Protein AF-A0A8W7P1C0-F1 (afdb_monomer_lite)

Secondary structure (DSSP, 8-state):
--PPP--PPPPP-PPPPPPPPP----S----------HHHHTT-EEE-TTS-EEEEEEEEEE-SS-EEEEEES-SSSPP-TTT--EEEEE--TT-SHHHHHHHHHHHH---------

pLDDT: mean 77.3, std 20.46, range [40.03, 97.94]

Structure (mmCIF, N/CA/C/O backbone):
data_AF-A0A8W7P1C0-F1
#
_entry.id   AF-A0A8W7P1C0-F1
#
loop_
_atom_site.group_PDB
_atom_site.id
_atom_site.type_symbol
_atom_site.label_atom_id
_atom_site.label_alt_id
_atom_site.label_comp_id
_atom_site.label_asym_id
_atom_site.label_entity_id
_atom_site.label_seq_id
_atom_site.pdbx_PDB_ins_code
_atom_site.Cartn_x
_atom_site.Cartn_y
_atom_site.Cartn_z
_atom_site.occupancy
_atom_site.B_iso_or_equiv
_atom_site.auth_seq_id
_atom_site.auth_comp_id
_atom_site.auth_asym_id
_atom_site.auth_atom_id
_atom_site.pdbx_PDB_model_num
ATOM 1 N N . MET A 1 1 ? 70.871 -39.467 7.904 1.00 42.66 1 MET A N 1
ATOM 2 C CA . MET A 1 1 ? 70.190 -39.388 6.592 1.00 42.66 1 MET A CA 1
ATOM 3 C C . MET A 1 1 ? 68.743 -39.833 6.784 1.00 42.66 1 MET A C 1
ATOM 5 O O . MET A 1 1 ? 68.523 -40.970 7.155 1.00 42.66 1 MET A O 1
ATOM 9 N N . LYS A 1 2 ? 67.816 -38.878 6.911 1.00 51.09 2 LYS A N 1
ATOM 10 C CA . LYS A 1 2 ? 66.770 -38.547 5.919 1.00 51.09 2 LYS A CA 1
ATOM 11 C C . LYS A 1 2 ? 65.719 -39.656 5.724 1.00 51.09 2 LYS A C 1
ATOM 13 O O . LYS A 1 2 ? 65.865 -40.503 4.853 1.00 51.09 2 LYS A O 1
ATOM 18 N N . HIS A 1 3 ? 64.637 -39.571 6.504 1.00 48.75 3 HIS A N 1
ATOM 19 C CA . HIS A 1 3 ? 63.328 -40.105 6.128 1.00 48.75 3 HIS A CA 1
ATOM 20 C C . HIS A 1 3 ? 62.836 -39.333 4.893 1.00 48.75 3 HIS A C 1
ATOM 22 O O . HIS A 1 3 ? 62.715 -38.110 4.946 1.00 48.75 3 HIS A O 1
ATOM 28 N N . GLY A 1 4 ? 62.623 -40.027 3.776 1.00 40.84 4 GLY A N 1
ATOM 29 C CA . GLY A 1 4 ? 61.980 -39.469 2.585 1.00 40.84 4 GLY A CA 1
ATOM 30 C C . GLY A 1 4 ? 60.475 -39.757 2.625 1.00 40.84 4 GLY A C 1
ATOM 31 O O . GLY A 1 4 ? 60.111 -40.903 2.894 1.00 40.84 4 GLY A O 1
ATOM 32 N N . PRO A 1 5 ? 59.594 -38.767 2.405 1.00 53.31 5 PRO A N 1
ATOM 33 C CA . PRO A 1 5 ? 58.155 -38.990 2.418 1.00 53.31 5 PRO A CA 1
ATOM 34 C C . PRO A 1 5 ? 57.682 -39.665 1.123 1.00 53.31 5 PRO A C 1
ATOM 36 O O . PRO A 1 5 ? 58.117 -39.325 0.023 1.00 53.31 5 PRO A O 1
ATOM 39 N N . SER A 1 6 ? 56.769 -40.623 1.282 1.00 53.38 6 SER A N 1
ATOM 40 C CA . SER A 1 6 ? 55.997 -41.232 0.200 1.00 53.38 6 SER A CA 1
ATOM 41 C C . SER A 1 6 ? 55.023 -40.192 -0.362 1.00 53.38 6 SER A C 1
ATOM 43 O O . SER A 1 6 ? 54.060 -39.823 0.309 1.00 53.38 6 SER A O 1
ATOM 45 N N . ASN A 1 7 ? 55.283 -39.693 -1.571 1.00 45.09 7 ASN A N 1
ATOM 46 C CA . ASN A 1 7 ? 54.339 -38.852 -2.305 1.00 45.09 7 ASN A CA 1
ATOM 47 C C . ASN A 1 7 ? 53.385 -39.750 -3.099 1.00 45.09 7 ASN A C 1
ATOM 49 O O . ASN A 1 7 ? 53.714 -40.212 -4.191 1.00 45.09 7 ASN A O 1
ATOM 53 N N . ALA A 1 8 ? 52.193 -39.981 -2.550 1.00 50.12 8 ALA A N 1
ATOM 54 C CA . ALA A 1 8 ? 51.055 -40.451 -3.327 1.00 50.12 8 ALA A CA 1
ATOM 55 C C . ALA A 1 8 ? 50.575 -39.313 -4.246 1.00 50.12 8 ALA A C 1
ATOM 57 O O . ALA A 1 8 ? 50.392 -38.180 -3.800 1.00 50.12 8 ALA A O 1
ATOM 58 N N . ALA A 1 9 ? 50.404 -39.605 -5.535 1.00 47.16 9 ALA A N 1
ATOM 59 C CA . ALA A 1 9 ? 49.880 -38.653 -6.508 1.00 47.16 9 ALA A CA 1
ATOM 60 C C . ALA A 1 9 ? 48.405 -38.305 -6.205 1.00 47.16 9 ALA A C 1
ATOM 62 O O . A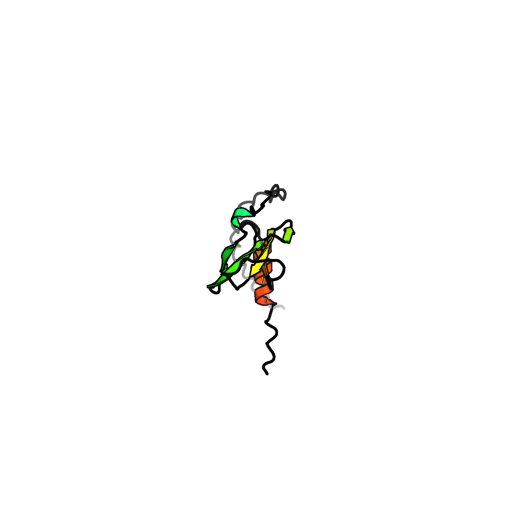LA A 1 9 ? 47.652 -39.191 -5.789 1.00 47.16 9 ALA A O 1
ATOM 63 N N . PRO A 1 10 ? 47.963 -37.052 -6.421 1.00 53.66 10 PRO A N 1
ATOM 64 C CA . PRO A 1 10 ? 46.550 -36.700 -6.318 1.00 53.66 10 PRO A CA 1
ATOM 65 C C . PRO A 1 10 ? 45.734 -37.369 -7.443 1.00 53.66 10 PRO A C 1
ATOM 67 O O . PRO A 1 10 ? 46.275 -37.619 -8.525 1.00 53.66 10 PRO A O 1
ATOM 70 N N . PRO A 1 11 ? 44.436 -37.658 -7.223 1.00 50.72 11 PRO A N 1
ATOM 71 C CA . PRO A 1 11 ? 43.565 -38.191 -8.267 1.00 50.72 11 PRO A CA 1
ATOM 72 C C . PRO A 1 11 ? 43.386 -37.164 -9.402 1.00 50.72 11 PRO A C 1
ATOM 74 O O . PRO A 1 11 ? 43.523 -35.959 -9.167 1.00 50.72 11 PRO A O 1
ATOM 77 N N . PRO A 1 12 ? 43.070 -37.603 -10.635 1.00 46.25 12 PRO A N 1
ATOM 78 C CA . PRO A 1 12 ? 42.835 -36.686 -11.743 1.00 46.25 12 PRO A CA 1
ATOM 79 C C . PRO A 1 12 ? 41.631 -35.789 -11.436 1.00 46.25 12 PRO A C 1
ATOM 81 O O . PRO A 1 12 ? 40.556 -36.269 -11.076 1.00 46.25 12 PRO A O 1
ATOM 84 N N . ALA A 1 13 ? 41.818 -34.477 -11.582 1.00 44.28 13 ALA A N 1
ATOM 85 C CA . ALA A 1 13 ? 40.742 -33.504 -11.493 1.00 44.28 13 ALA A CA 1
ATOM 86 C C . ALA A 1 13 ? 39.738 -33.763 -12.624 1.00 44.28 13 ALA A C 1
ATOM 88 O O . ALA A 1 13 ? 40.052 -33.583 -13.801 1.00 44.28 13 ALA A O 1
ATOM 89 N N . THR A 1 14 ? 38.530 -34.198 -12.272 1.00 42.34 14 THR A N 1
ATOM 90 C CA . THR A 1 14 ? 37.402 -34.257 -13.200 1.00 42.34 14 THR A CA 1
ATOM 91 C C . THR A 1 14 ? 37.168 -32.855 -13.756 1.00 42.34 14 THR A C 1
ATOM 93 O O . THR A 1 14 ? 36.944 -31.911 -12.998 1.00 42.34 14 THR A O 1
ATOM 96 N N . ALA A 1 15 ? 37.255 -32.712 -15.079 1.00 41.19 15 ALA A N 1
ATOM 97 C CA . ALA A 1 15 ? 36.986 -31.464 -15.775 1.00 41.19 15 ALA A CA 1
ATOM 98 C C . ALA A 1 15 ? 35.582 -30.958 -15.411 1.00 41.19 15 ALA A C 1
ATOM 100 O O . ALA A 1 15 ? 34.583 -31.640 -15.648 1.00 41.19 15 ALA A O 1
ATOM 101 N N . ALA A 1 16 ? 35.511 -29.767 -14.816 1.00 41.03 16 ALA A N 1
ATOM 102 C CA . ALA A 1 16 ? 34.257 -29.065 -14.607 1.00 41.03 16 ALA A CA 1
ATOM 103 C C . ALA A 1 16 ? 33.629 -28.784 -15.978 1.00 41.03 16 ALA A C 1
ATOM 105 O O . ALA A 1 16 ? 34.228 -28.107 -16.815 1.00 41.03 16 ALA A O 1
ATOM 106 N N . ALA A 1 17 ? 32.437 -29.329 -16.218 1.00 44.84 17 ALA A N 1
ATOM 107 C CA . ALA A 1 17 ? 31.647 -28.997 -17.391 1.00 44.84 17 ALA A CA 1
ATOM 108 C C . ALA A 1 17 ? 31.408 -27.478 -17.414 1.00 44.84 17 ALA A C 1
ATOM 110 O O . ALA A 1 17 ? 30.904 -26.905 -16.445 1.00 44.84 17 ALA A O 1
ATOM 111 N N . ALA A 1 18 ? 31.818 -26.826 -18.502 1.00 46.38 18 ALA A N 1
ATOM 112 C CA . ALA A 1 18 ? 31.648 -25.396 -18.699 1.00 46.38 18 ALA A CA 1
ATOM 113 C C . ALA A 1 18 ? 30.156 -25.033 -18.641 1.00 46.38 18 ALA A C 1
ATOM 115 O O . ALA A 1 18 ? 29.347 -25.566 -19.401 1.00 46.38 18 ALA A O 1
ATOM 116 N N . ALA A 1 19 ? 29.794 -24.129 -17.729 1.00 51.44 19 ALA A N 1
ATOM 117 C CA . ALA A 1 19 ? 28.468 -23.527 -17.704 1.00 51.44 19 ALA A CA 1
ATOM 118 C C . ALA A 1 19 ? 28.204 -22.817 -19.048 1.00 51.44 19 ALA A C 1
ATOM 120 O O . ALA A 1 19 ? 29.125 -22.187 -19.579 1.00 51.44 19 ALA A O 1
ATOM 121 N N . PRO A 1 20 ? 26.983 -22.890 -19.613 1.00 48.06 20 PRO A N 1
ATOM 122 C CA . PRO A 1 20 ? 26.680 -22.188 -20.851 1.00 48.06 20 PRO A CA 1
ATOM 123 C C . PRO A 1 20 ? 26.874 -20.683 -20.646 1.00 48.06 20 PRO A C 1
ATOM 125 O O . PRO A 1 20 ? 26.482 -20.128 -19.614 1.00 48.06 20 PRO A O 1
ATOM 128 N N . ALA A 1 21 ? 27.514 -20.045 -21.626 1.00 51.47 21 ALA A N 1
ATOM 129 C CA . ALA A 1 21 ? 27.756 -18.611 -21.650 1.00 51.47 21 ALA A CA 1
ATOM 130 C C . ALA A 1 21 ? 26.442 -17.862 -21.390 1.00 51.47 21 ALA A C 1
ATOM 132 O O . ALA A 1 21 ? 25.473 -18.004 -22.135 1.00 51.47 21 ALA A O 1
ATOM 133 N N . ARG A 1 22 ? 26.395 -17.091 -20.299 1.00 59.94 22 ARG A N 1
ATOM 134 C CA . ARG A 1 22 ? 25.295 -16.158 -20.061 1.00 59.94 22 ARG A CA 1
ATOM 135 C C . ARG A 1 22 ? 25.416 -15.043 -21.093 1.00 59.94 22 ARG A C 1
ATOM 137 O O . ARG A 1 22 ? 26.436 -14.357 -21.121 1.00 59.94 22 ARG A O 1
ATOM 144 N N . GLU A 1 23 ? 24.383 -14.889 -21.915 1.00 50.44 23 GLU A N 1
ATOM 145 C CA . GLU A 1 23 ? 24.181 -13.715 -22.766 1.00 50.44 23 GLU A CA 1
ATOM 146 C C . GLU A 1 23 ? 24.427 -12.430 -21.948 1.00 50.44 23 GLU A C 1
ATOM 148 O O . GLU A 1 23 ? 24.034 -12.368 -20.773 1.00 50.44 23 GLU A O 1
ATOM 153 N N . PRO A 1 24 ? 25.100 -11.412 -22.515 1.00 48.59 24 PRO A N 1
ATOM 154 C CA . PRO A 1 24 ? 25.411 -10.192 -21.788 1.00 48.59 24 PRO A CA 1
ATOM 155 C C . PRO A 1 24 ? 24.114 -9.517 -21.332 1.00 48.59 24 PRO A C 1
ATOM 157 O O . PRO A 1 24 ? 23.249 -9.173 -22.139 1.00 48.59 24 PRO A O 1
ATOM 160 N N . TYR A 1 25 ? 23.991 -9.320 -20.016 1.00 51.38 25 TYR A N 1
ATOM 161 C CA . TYR A 1 25 ? 22.940 -8.508 -19.412 1.00 51.38 25 TYR A CA 1
ATOM 162 C C . TYR A 1 25 ? 22.952 -7.136 -20.084 1.00 51.38 25 TYR A C 1
ATOM 164 O O . TYR A 1 25 ? 23.893 -6.362 -19.914 1.00 51.38 25 TYR A O 1
ATOM 172 N N . SER A 1 26 ? 21.927 -6.866 -20.887 1.00 48.75 26 SER A N 1
ATOM 173 C CA . SER A 1 26 ? 21.740 -5.577 -21.537 1.00 48.75 26 SER A CA 1
ATOM 174 C C . SER A 1 26 ? 21.087 -4.635 -20.522 1.00 48.75 26 SER A C 1
ATOM 176 O O . SER A 1 26 ? 19.922 -4.835 -20.184 1.00 48.75 26 SER A O 1
ATOM 178 N N . PRO A 1 27 ? 21.795 -3.610 -20.010 1.00 54.72 27 PRO A N 1
ATOM 179 C CA . PRO A 1 27 ? 21.299 -2.762 -18.926 1.00 54.72 27 PRO A CA 1
ATOM 180 C C . PRO A 1 27 ? 20.260 -1.732 -19.395 1.00 54.72 27 PRO A C 1
ATOM 182 O O . PRO A 1 27 ? 19.855 -0.875 -18.618 1.00 54.72 27 PRO A O 1
ATOM 185 N N . ASN A 1 28 ? 19.829 -1.793 -20.657 1.00 52.31 28 ASN A N 1
ATOM 186 C CA . ASN A 1 28 ? 18.827 -0.900 -21.219 1.00 52.31 28 ASN A CA 1
ATOM 187 C C . ASN A 1 28 ? 17.571 -1.690 -21.592 1.00 52.31 28 ASN A C 1
ATOM 189 O O . ASN A 1 28 ? 17.230 -1.852 -22.762 1.00 52.31 28 ASN A O 1
ATOM 193 N N . ILE A 1 29 ? 16.887 -2.202 -20.571 1.00 51.53 29 ILE A N 1
ATOM 194 C CA . ILE A 1 29 ? 15.443 -2.363 -20.683 1.00 51.53 29 ILE A CA 1
ATOM 195 C C . ILE A 1 29 ? 14.895 -0.941 -20.606 1.00 51.53 29 ILE A C 1
ATOM 197 O O . ILE A 1 29 ? 14.987 -0.296 -19.561 1.00 51.53 29 ILE A O 1
ATOM 201 N N . SER A 1 30 ? 14.381 -0.449 -21.734 1.00 53.31 30 SER A N 1
ATOM 202 C CA . SER A 1 30 ? 13.488 0.706 -21.767 1.00 53.31 30 SER A CA 1
ATOM 203 C C . SER A 1 30 ? 12.486 0.516 -20.635 1.00 53.31 30 SER A C 1
ATOM 205 O O . SER A 1 30 ? 11.737 -0.460 -20.646 1.00 53.31 30 SER A O 1
ATOM 207 N N . VAL A 1 31 ? 12.579 1.371 -19.609 1.00 57.84 31 VAL A N 1
ATOM 208 C CA . VAL A 1 31 ? 11.690 1.351 -18.448 1.00 57.84 31 VAL A CA 1
ATOM 209 C C . VAL A 1 31 ? 10.290 1.508 -19.005 1.00 57.84 31 VAL A C 1
ATOM 211 O O . VAL A 1 31 ? 9.880 2.609 -19.364 1.00 57.84 31 VAL A O 1
ATOM 214 N N . SER A 1 32 ? 9.592 0.384 -19.146 1.00 57.72 32 SER A N 1
ATOM 215 C CA . SER A 1 32 ? 8.181 0.352 -19.473 1.00 57.72 32 SER A CA 1
ATOM 216 C C . SER A 1 32 ? 7.524 1.276 -18.466 1.00 57.72 32 SER A C 1
ATOM 218 O O . SER A 1 32 ? 7.629 1.032 -17.263 1.00 57.72 32 SER A O 1
ATOM 220 N N . GLU A 1 33 ? 6.948 2.378 -18.936 1.00 66.62 33 GLU A N 1
ATOM 221 C CA . GLU A 1 33 ? 6.319 3.367 -18.075 1.00 66.62 33 GLU A CA 1
ATOM 222 C C . GLU A 1 33 ? 5.096 2.720 -17.423 1.00 66.62 33 GLU A C 1
ATOM 224 O O . GLU A 1 33 ? 3.977 2.765 -17.924 1.00 66.62 33 GLU A O 1
ATOM 229 N N . PHE A 1 34 ? 5.330 2.027 -16.313 1.00 69.12 34 PHE A N 1
ATOM 230 C CA . PHE A 1 34 ? 4.284 1.381 -15.555 1.00 69.12 34 PHE A CA 1
ATOM 231 C C . PHE A 1 34 ? 3.571 2.468 -14.759 1.00 69.12 34 PHE A C 1
ATOM 233 O O . PHE A 1 34 ? 4.164 3.120 -13.897 1.00 69.12 34 PHE A O 1
ATOM 240 N N . THR A 1 35 ? 2.310 2.702 -15.098 1.00 77.38 35 THR A N 1
ATOM 241 C CA . THR A 1 35 ? 1.408 3.578 -14.353 1.00 77.38 35 THR A CA 1
ATOM 242 C C . THR A 1 35 ? 0.167 2.772 -14.043 1.00 77.38 35 THR A C 1
ATOM 244 O O . THR A 1 35 ? -0.502 2.294 -14.960 1.00 77.38 35 THR A O 1
ATOM 247 N N . LEU A 1 36 ? -0.149 2.620 -12.762 1.00 80.31 36 LEU A N 1
ATOM 248 C CA . LEU A 1 36 ? -1.427 2.052 -12.368 1.00 80.31 36 LEU A CA 1
ATOM 249 C C . LEU A 1 36 ? -2.490 3.126 -12.576 1.00 80.31 36 LEU A C 1
ATOM 251 O O . LEU A 1 36 ? -2.482 4.178 -11.941 1.00 80.31 36 LEU A O 1
ATOM 255 N N . SER A 1 37 ? -3.406 2.888 -13.509 1.00 77.38 37 SER A N 1
ATOM 256 C CA . SER A 1 37 ? -4.511 3.812 -13.752 1.00 77.38 37 SER A CA 1
ATOM 257 C C . SER A 1 37 ? -5.352 3.952 -12.487 1.00 77.38 37 SER A C 1
ATOM 259 O O . SER A 1 37 ? -5.820 2.946 -11.952 1.00 77.38 37 SER A O 1
ATOM 261 N N . LYS A 1 38 ? -5.595 5.196 -12.060 1.00 73.56 38 LYS A N 1
ATOM 262 C CA . LYS A 1 38 ? -6.377 5.548 -10.864 1.00 73.56 38 LYS A CA 1
ATOM 263 C C . LYS A 1 38 ? -7.675 4.744 -10.720 1.00 73.56 38 LYS A C 1
ATOM 265 O O . LYS A 1 38 ? -8.008 4.333 -9.616 1.00 73.56 38 LYS A O 1
ATOM 270 N N . GLU A 1 39 ? -8.369 4.498 -11.829 1.00 73.25 39 GLU A N 1
ATOM 271 C CA . GLU A 1 39 ? -9.633 3.750 -11.888 1.00 73.25 39 GLU A CA 1
ATOM 272 C C . GLU A 1 39 ? -9.536 2.314 -11.353 1.00 73.25 39 GLU A C 1
ATOM 274 O O . GLU A 1 39 ? -10.521 1.784 -10.854 1.00 73.25 39 GLU A O 1
ATOM 279 N N . PHE A 1 40 ? -8.357 1.695 -11.424 1.00 71.56 40 PHE A N 1
ATOM 280 C CA . PHE A 1 40 ? -8.132 0.322 -10.969 1.00 71.56 40 PHE A CA 1
ATOM 281 C C . PHE A 1 40 ? -7.611 0.226 -9.531 1.00 71.56 40 PHE A C 1
ATOM 283 O O . PHE A 1 40 ? -7.610 -0.859 -8.950 1.00 71.56 40 PHE A O 1
ATOM 290 N N . VAL A 1 41 ? -7.130 1.330 -8.958 1.00 84.12 41 VAL A N 1
ATOM 291 C CA . VAL A 1 41 ? -6.436 1.329 -7.659 1.00 84.12 41 VAL A CA 1
ATOM 292 C C . VAL A 1 41 ? -7.251 2.030 -6.582 1.00 84.12 41 VAL A C 1
ATOM 294 O O . VAL A 1 41 ? -7.312 1.533 -5.463 1.00 84.12 41 VAL A O 1
ATOM 297 N N . ASP A 1 42 ? -7.906 3.148 -6.900 1.00 88.50 42 ASP A N 1
ATOM 298 C CA . ASP A 1 42 ? -8.655 3.925 -5.911 1.00 88.50 42 ASP A CA 1
ATOM 299 C C . ASP A 1 42 ? -9.913 3.164 -5.462 1.00 88.50 42 ASP A C 1
ATOM 301 O O . ASP A 1 42 ? -10.802 2.852 -6.252 1.00 88.50 42 ASP A O 1
ATOM 305 N N . GLY A 1 43 ? -9.979 2.837 -4.173 1.00 92.44 43 GLY A N 1
ATOM 306 C CA . GLY A 1 43 ? -11.056 2.053 -3.578 1.00 92.44 43 GLY A CA 1
ATOM 307 C C . GLY A 1 43 ? -10.879 0.535 -3.654 1.00 92.44 43 GLY A C 1
ATOM 308 O O . GLY A 1 43 ? -11.699 -0.177 -3.069 1.00 92.44 43 GLY A O 1
ATOM 309 N N . THR A 1 44 ? -9.821 0.033 -4.296 1.00 94.81 44 THR A N 1
ATOM 310 C CA . THR A 1 44 ? -9.529 -1.404 -4.356 1.00 94.81 44 THR A CA 1
ATOM 311 C C . THR A 1 44 ? -9.258 -1.957 -2.959 1.00 94.81 44 THR A C 1
ATOM 313 O O . THR A 1 44 ? -8.507 -1.372 -2.174 1.00 94.81 44 THR A O 1
ATOM 316 N N . LYS A 1 45 ? -9.884 -3.098 -2.644 1.00 95.56 45 LYS A N 1
ATOM 317 C CA . LYS A 1 45 ? -9.643 -3.856 -1.412 1.00 95.56 45 LYS A CA 1
ATOM 318 C C . LYS A 1 45 ? -8.587 -4.926 -1.690 1.00 95.56 45 LYS A C 1
ATOM 320 O O . LYS A 1 45 ? -8.798 -5.796 -2.530 1.00 95.56 45 LYS A O 1
ATOM 325 N N . LEU A 1 46 ? -7.457 -4.848 -0.998 1.00 94.75 46 LEU A N 1
ATOM 326 C CA . LEU A 1 46 ? -6.381 -5.834 -1.040 1.00 94.75 46 LEU A CA 1
ATOM 327 C C . LEU A 1 46 ? -6.373 -6.665 0.234 1.00 94.75 46 LEU A C 1
ATOM 329 O O . LEU A 1 46 ? -6.803 -6.206 1.288 1.00 94.75 46 LEU A O 1
ATOM 333 N N . MET A 1 47 ? -5.821 -7.868 0.135 1.00 96.62 47 MET A N 1
ATOM 334 C CA . MET A 1 47 ? -5.536 -8.729 1.274 1.00 96.62 47 MET A CA 1
ATOM 335 C C . MET A 1 47 ? -4.043 -9.042 1.290 1.00 96.62 47 MET A C 1
ATOM 337 O O . MET A 1 47 ? -3.485 -9.432 0.265 1.00 96.62 47 MET A O 1
ATOM 341 N N . ASP A 1 48 ? -3.396 -8.840 2.436 1.00 94.62 48 ASP A N 1
ATOM 342 C CA . ASP A 1 48 ? -1.982 -9.170 2.603 1.00 94.62 48 ASP A CA 1
ATOM 343 C C . ASP A 1 48 ? -1.755 -10.649 2.965 1.00 94.62 48 ASP A C 1
ATOM 345 O O . ASP A 1 48 ? -2.688 -11.440 3.123 1.00 94.62 48 ASP A O 1
ATOM 349 N N . LEU A 1 49 ? -0.483 -11.030 3.113 1.00 91.44 49 LEU A N 1
ATOM 350 C CA . LEU A 1 49 ? -0.071 -12.399 3.450 1.00 91.44 49 LEU A CA 1
ATOM 351 C C . LEU A 1 49 ? -0.508 -12.849 4.857 1.00 91.44 49 LEU A C 1
ATOM 353 O O . LEU A 1 49 ? -0.473 -14.040 5.152 1.00 91.44 49 LEU A O 1
ATOM 357 N N . THR A 1 50 ? -0.920 -11.918 5.719 1.00 93.31 50 THR A N 1
ATOM 358 C CA . THR A 1 50 ? -1.472 -12.187 7.056 1.00 93.31 50 THR A CA 1
ATOM 359 C C . THR A 1 50 ? -3.000 -12.215 7.066 1.00 93.31 50 THR A C 1
ATOM 361 O O . THR A 1 50 ? -3.605 -12.305 8.132 1.00 93.31 50 THR A O 1
ATOM 364 N N . LEU A 1 51 ? -3.626 -12.167 5.883 1.00 96.19 51 LEU A N 1
ATOM 365 C CA . LEU A 1 51 ? -5.074 -12.085 5.677 1.00 96.19 51 LEU A CA 1
ATOM 366 C C . LEU A 1 51 ? -5.706 -10.780 6.184 1.00 96.19 51 LEU A C 1
ATOM 368 O O . LEU A 1 51 ? -6.933 -10.680 6.265 1.00 96.19 51 LEU A O 1
ATOM 372 N N . LYS A 1 52 ? -4.904 -9.755 6.497 1.00 96.81 52 LYS A N 1
ATOM 373 C CA . LYS A 1 52 ? -5.439 -8.434 6.822 1.00 96.81 52 LYS A CA 1
ATOM 374 C C . LYS A 1 52 ? -5.862 -7.738 5.532 1.00 96.81 52 LYS A C 1
ATOM 376 O O . LYS A 1 52 ? -5.148 -7.760 4.527 1.00 96.81 52 LYS A O 1
ATOM 381 N N . GLN A 1 53 ? -7.050 -7.144 5.568 1.00 97.88 53 GLN A N 1
ATOM 382 C CA . GLN A 1 53 ? -7.590 -6.390 4.446 1.00 97.88 53 GLN A CA 1
ATOM 383 C C . GLN A 1 53 ? -7.216 -4.913 4.541 1.00 97.88 53 GLN A C 1
ATOM 385 O O . GLN A 1 53 ? -7.105 -4.347 5.630 1.00 97.88 53 GLN A O 1
ATOM 390 N N . TRP A 1 54 ? -7.067 -4.301 3.373 1.00 97.94 54 TRP A N 1
ATOM 391 C CA . TRP A 1 54 ? -6.666 -2.914 3.205 1.00 97.94 54 TRP A CA 1
ATOM 392 C C . TRP A 1 54 ? -7.469 -2.295 2.074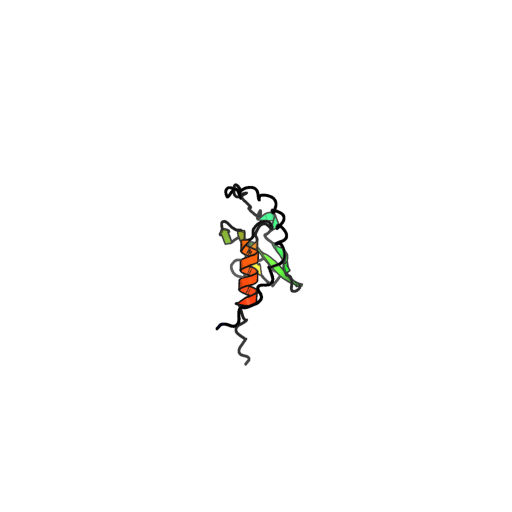 1.00 97.94 54 TRP A C 1
ATOM 394 O O . TRP A 1 54 ? -7.616 -2.908 1.019 1.00 97.94 54 TRP A O 1
ATOM 404 N N . ARG A 1 55 ? -7.954 -1.071 2.257 1.00 97.44 55 ARG A N 1
ATOM 405 C CA . ARG A 1 55 ? -8.509 -0.277 1.162 1.00 97.44 55 ARG A CA 1
ATOM 406 C C . ARG A 1 55 ? -7.461 0.712 0.683 1.00 97.44 55 ARG A C 1
ATOM 408 O O . ARG A 1 55 ? -6.836 1.392 1.495 1.00 97.44 55 ARG A O 1
ATOM 415 N N . ILE A 1 56 ? -7.284 0.789 -0.629 1.00 96.88 56 ILE A N 1
ATOM 416 C CA . ILE A 1 56 ? -6.375 1.729 -1.283 1.00 96.88 56 ILE A CA 1
ATOM 417 C C . ILE A 1 56 ? -7.110 3.042 -1.589 1.00 96.88 56 ILE A C 1
ATOM 419 O O . ILE A 1 56 ? -8.308 3.042 -1.876 1.00 96.88 56 ILE A O 1
ATOM 423 N N . GLY A 1 57 ? -6.389 4.159 -1.517 1.00 95.56 57 GLY A N 1
ATOM 424 C CA . GLY A 1 57 ? -6.842 5.484 -1.932 1.00 95.56 57 GLY A CA 1
ATOM 425 C C . GLY A 1 57 ? -6.039 6.054 -3.100 1.00 95.56 57 GLY A C 1
ATOM 426 O O . GLY A 1 57 ? -5.457 5.340 -3.915 1.00 95.56 57 GLY A O 1
ATOM 427 N N . LYS A 1 58 ? -5.978 7.383 -3.168 1.00 94.12 58 LYS A N 1
ATOM 428 C CA . LYS A 1 58 ? -5.272 8.103 -4.236 1.00 94.12 58 LYS A CA 1
ATOM 429 C C . LYS A 1 58 ? -3.751 7.841 -4.220 1.00 94.12 58 LYS A C 1
ATOM 431 O O . LYS A 1 58 ? -3.179 7.662 -3.138 1.00 94.12 58 LYS A O 1
ATOM 436 N N . PRO A 1 59 ? -3.082 7.882 -5.389 1.00 93.62 59 PRO A N 1
ATOM 437 C CA . PRO A 1 59 ? -1.623 7.887 -5.459 1.00 93.62 59 PRO A CA 1
ATOM 438 C C . PRO A 1 59 ? -1.052 9.164 -4.829 1.00 93.62 59 PRO A C 1
ATOM 440 O O . PRO A 1 59 ? -1.641 10.241 -4.947 1.00 93.62 59 PRO A O 1
ATOM 443 N N . ILE A 1 60 ? 0.103 9.042 -4.176 1.00 94.25 60 ILE A N 1
ATOM 444 C CA . ILE A 1 60 ? 0.809 10.151 -3.507 1.00 94.25 60 ILE A CA 1
ATOM 445 C C . ILE A 1 60 ? 2.251 10.331 -3.979 1.00 94.25 60 ILE A C 1
ATOM 447 O O . ILE A 1 60 ? 2.885 11.329 -3.648 1.00 94.25 60 ILE A O 1
ATOM 451 N N . GLY A 1 61 ? 2.781 9.388 -4.754 1.00 92.25 61 GLY A N 1
ATOM 452 C CA . GLY A 1 61 ? 4.120 9.505 -5.311 1.00 92.25 61 GLY A CA 1
ATOM 453 C C . GLY A 1 61 ? 4.447 8.364 -6.258 1.00 92.25 61 GLY A C 1
ATOM 454 O O . GLY A 1 61 ? 4.040 7.226 -6.034 1.00 92.25 61 GLY A O 1
ATOM 455 N N . LYS A 1 62 ? 5.215 8.675 -7.301 1.00 90.50 62 LYS A N 1
ATOM 456 C CA . LYS A 1 62 ? 5.715 7.710 -8.279 1.00 90.50 62 LYS A CA 1
ATOM 457 C C . LYS A 1 62 ? 7.231 7.827 -8.372 1.00 90.50 62 LYS A C 1
ATOM 459 O O . LYS A 1 62 ? 7.758 8.919 -8.574 1.00 90.50 62 LYS A O 1
ATOM 464 N N . GLY A 1 63 ? 7.918 6.706 -8.193 1.00 87.56 63 GLY A N 1
ATOM 465 C CA . GLY A 1 63 ? 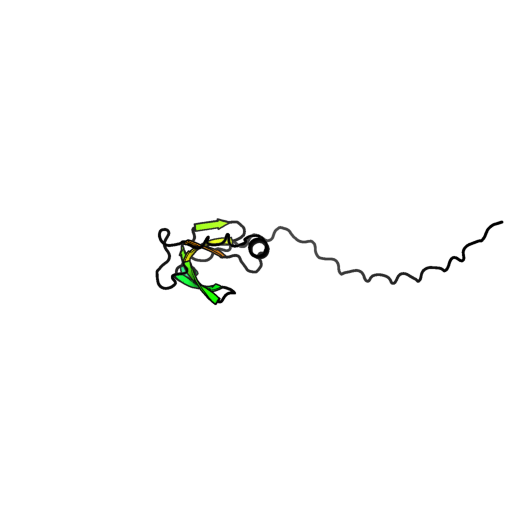9.361 6.581 -8.373 1.00 87.56 63 GLY A CA 1
ATOM 466 C C . GLY A 1 63 ? 9.704 5.717 -9.583 1.00 87.56 63 GLY A C 1
ATOM 467 O O . GLY A 1 63 ? 8.826 5.219 -10.284 1.00 87.56 63 GLY A O 1
ATOM 468 N N . SER A 1 64 ? 10.998 5.487 -9.801 1.00 86.81 64 SER A N 1
ATOM 469 C CA . SER A 1 64 ? 11.487 4.605 -10.872 1.00 86.81 64 SER A CA 1
ATOM 470 C C . SER A 1 64 ? 11.071 3.145 -10.695 1.00 86.81 64 SER A C 1
ATOM 472 O O . SER A 1 64 ? 11.003 2.407 -11.671 1.00 86.81 64 SER A O 1
ATOM 474 N N . PHE A 1 65 ? 10.827 2.725 -9.452 1.00 86.31 65 PHE A N 1
ATOM 475 C CA . PHE A 1 65 ? 10.578 1.325 -9.112 1.00 86.31 65 PHE A CA 1
ATOM 476 C C . PHE A 1 65 ? 9.107 1.017 -8.827 1.00 86.31 65 PHE A C 1
ATOM 478 O O . PHE A 1 65 ? 8.719 -0.144 -8.851 1.00 86.31 65 PHE A O 1
ATOM 485 N N . GLY A 1 66 ? 8.261 2.027 -8.627 1.00 90.19 66 GLY A N 1
ATOM 486 C CA . GLY A 1 66 ? 6.847 1.802 -8.363 1.00 90.19 66 GLY A CA 1
ATOM 487 C C . GLY A 1 66 ? 6.093 3.051 -7.956 1.00 90.19 66 GLY A C 1
ATOM 488 O O . GLY A 1 66 ? 6.617 4.167 -7.976 1.00 90.19 66 GLY A O 1
ATOM 489 N N . GLU A 1 67 ? 4.850 2.830 -7.559 1.00 92.81 67 GLU A N 1
ATOM 490 C CA . GLU A 1 67 ? 3.912 3.873 -7.170 1.00 92.81 67 GLU A CA 1
ATOM 491 C C . GLU A 1 67 ? 3.418 3.637 -5.740 1.00 92.81 67 GLU A C 1
ATOM 493 O O . GLU A 1 67 ? 3.258 2.495 -5.299 1.00 92.81 67 GLU A O 1
ATOM 498 N N . ILE A 1 68 ? 3.236 4.727 -4.999 1.00 94.25 68 ILE A N 1
ATOM 499 C CA . ILE A 1 68 ? 2.823 4.736 -3.598 1.00 94.25 68 ILE A CA 1
ATOM 500 C C . ILE A 1 68 ? 1.422 5.333 -3.514 1.00 94.25 68 ILE A C 1
ATOM 502 O O . ILE A 1 68 ? 1.161 6.416 -4.042 1.00 94.25 68 ILE A O 1
ATOM 506 N N . PHE A 1 69 ? 0.543 4.646 -2.793 1.00 95.69 69 PHE A N 1
ATOM 507 C CA . PHE A 1 69 ? -0.857 5.000 -2.604 1.00 95.69 69 PHE A CA 1
ATOM 508 C C . PHE A 1 69 ? -1.172 5.172 -1.125 1.00 95.69 69 PHE A C 1
ATOM 510 O O . PHE A 1 69 ? -0.573 4.507 -0.278 1.00 95.69 69 PHE A O 1
ATOM 517 N N . LEU A 1 70 ? -2.151 6.020 -0.815 1.00 97.12 70 LEU A N 1
ATOM 518 C CA . LEU A 1 70 ? -2.772 6.033 0.509 1.00 97.12 70 LEU A CA 1
ATO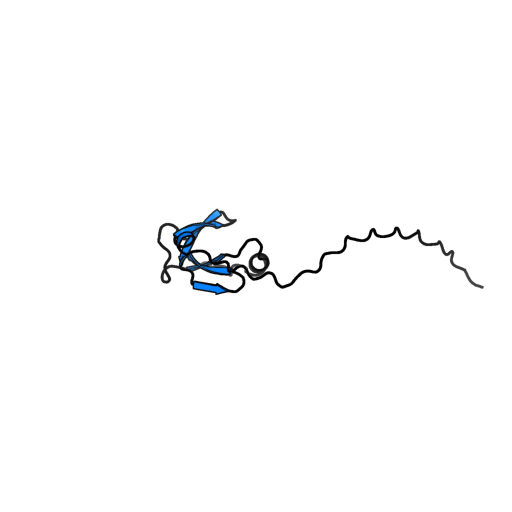M 519 C C . LEU A 1 70 ? -3.438 4.683 0.800 1.00 97.12 70 LEU A C 1
ATOM 521 O O . LEU A 1 70 ? -3.956 4.036 -0.112 1.00 97.12 70 LEU A O 1
ATOM 525 N N . ALA A 1 71 ? -3.480 4.288 2.070 1.00 97.88 71 ALA A N 1
ATOM 526 C CA . ALA A 1 71 ? -4.185 3.089 2.499 1.00 97.88 71 ALA A CA 1
ATOM 527 C C . ALA A 1 71 ? -4.813 3.223 3.894 1.00 97.88 71 ALA A C 1
ATOM 529 O O . ALA A 1 71 ? -4.344 3.970 4.759 1.00 97.88 71 ALA A O 1
ATOM 530 N N . SER A 1 72 ? -5.874 2.447 4.106 1.00 97.69 72 SER A N 1
ATOM 531 C CA . SER A 1 72 ? -6.595 2.318 5.374 1.00 97.69 72 SER A CA 1
ATOM 532 C C . SER A 1 72 ? -6.891 0.850 5.669 1.00 97.69 72 SER A C 1
ATOM 534 O O . SER A 1 72 ? -7.104 0.058 4.750 1.00 97.69 72 SER A O 1
ATOM 536 N N . ASP A 1 73 ? -6.918 0.490 6.950 1.00 97.06 73 ASP A N 1
ATOM 537 C CA . ASP A 1 73 ? -7.445 -0.791 7.428 1.00 97.06 73 ASP A CA 1
ATOM 538 C C . ASP A 1 73 ? -8.937 -0.743 7.794 1.00 97.06 73 ASP A C 1
ATOM 540 O O . ASP A 1 73 ? -9.551 -1.791 7.982 1.00 97.06 73 ASP A O 1
ATOM 544 N N . ASP A 1 74 ? -9.547 0.445 7.818 1.00 97.31 74 ASP A N 1
ATOM 545 C CA . ASP A 1 74 ? -10.997 0.591 7.677 1.00 97.31 74 ASP A CA 1
ATOM 546 C C . ASP A 1 74 ? -11.357 0.450 6.193 1.00 97.31 74 ASP A C 1
ATOM 548 O O . ASP A 1 74 ? -11.143 1.363 5.390 1.00 97.31 74 ASP A O 1
ATOM 552 N N . ILE A 1 75 ? -11.859 -0.730 5.826 1.00 96.81 75 ILE A N 1
ATOM 553 C CA . ILE A 1 75 ? -12.114 -1.091 4.430 1.00 96.81 75 ILE A CA 1
ATOM 554 C C . ILE A 1 75 ? -13.442 -0.563 3.886 1.00 96.81 75 ILE A C 1
ATOM 556 O O . ILE A 1 75 ? -13.664 -0.589 2.669 1.00 96.81 75 ILE A O 1
ATOM 560 N N . ASP A 1 76 ? -14.334 -0.094 4.750 1.00 96.56 76 ASP A N 1
ATOM 561 C CA . ASP A 1 76 ? -15.680 0.321 4.354 1.00 96.56 76 ASP A CA 1
ATOM 562 C C . ASP A 1 76 ? -15.770 1.830 4.122 1.00 96.56 76 ASP A C 1
ATOM 564 O O . ASP A 1 76 ? -16.608 2.286 3.341 1.00 96.56 76 ASP A O 1
ATOM 568 N N . THR A 1 77 ? -14.817 2.588 4.661 1.00 96.38 77 THR A N 1
ATOM 569 C CA . THR A 1 77 ? -14.681 4.027 4.425 1.00 96.38 77 THR A CA 1
ATOM 570 C C . THR A 1 77 ? -13.727 4.320 3.255 1.00 96.38 77 THR A C 1
ATOM 572 O O . THR A 1 77 ? -12.635 3.752 3.195 1.00 96.38 77 THR A O 1
ATOM 575 N N . PRO A 1 78 ? -14.075 5.216 2.306 1.00 96.50 78 PRO A N 1
ATOM 576 C CA . PRO A 1 78 ? -13.138 5.699 1.292 1.00 96.50 78 PRO A CA 1
ATOM 577 C C . PRO A 1 78 ? -11.874 6.302 1.909 1.00 96.50 78 PRO A C 1
ATOM 579 O O . PRO A 1 78 ? -11.940 7.043 2.888 1.00 96.50 78 PRO A O 1
ATOM 582 N N . VAL A 1 79 ? -10.721 6.019 1.310 1.00 97.38 79 VAL A N 1
ATOM 583 C CA . VAL A 1 79 ? -9.426 6.462 1.833 1.00 97.38 79 VAL A CA 1
ATOM 584 C C . VAL A 1 79 ? -9.143 7.885 1.348 1.00 97.38 79 VAL A C 1
ATOM 586 O O . VAL A 1 79 ? -9.123 8.155 0.146 1.00 97.38 79 VAL A O 1
ATOM 589 N N . THR A 1 80 ? -8.903 8.798 2.281 1.00 96.31 80 THR A N 1
ATOM 590 C CA . THR A 1 80 ? -8.581 10.206 2.031 1.00 96.31 80 THR A CA 1
ATOM 591 C C . THR A 1 80 ? -7.277 10.582 2.726 1.00 96.31 80 THR A C 1
ATOM 593 O O . THR A 1 80 ? -6.774 9.845 3.574 1.00 96.31 80 THR A O 1
ATOM 596 N N . SER A 1 81 ? -6.709 11.738 2.382 1.00 95.44 81 SER A N 1
ATOM 597 C CA . SER A 1 81 ? -5.469 12.220 3.003 1.00 95.44 81 SER A CA 1
ATOM 598 C C . SER A 1 81 ? -5.606 12.443 4.513 1.00 95.44 81 SER A C 1
ATOM 600 O O . SER A 1 81 ? -4.614 12.399 5.231 1.00 95.44 81 SER A O 1
ATOM 602 N N . GLU A 1 82 ? -6.825 12.679 5.000 1.00 96.62 82 GLU A N 1
ATOM 603 C CA . GLU 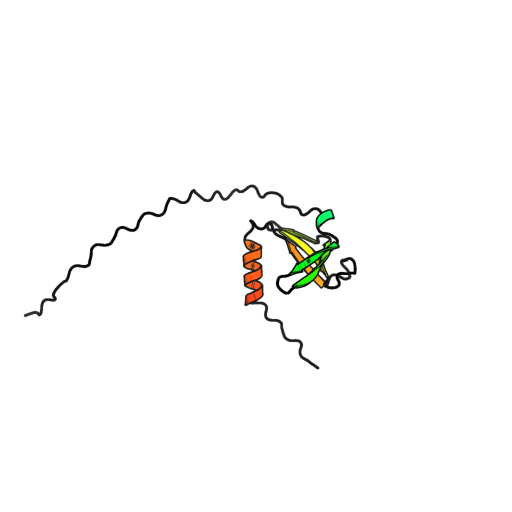A 1 82 ? -7.121 12.936 6.409 1.00 96.62 82 GLU A CA 1
ATOM 604 C C . GLU A 1 82 ? -7.275 11.646 7.227 1.00 96.62 82 GLU A C 1
ATOM 606 O O . GLU A 1 82 ? -7.012 11.654 8.429 1.00 96.62 82 GLU A O 1
ATOM 611 N N . ASN A 1 83 ? -7.717 10.545 6.604 1.00 95.88 83 ASN A N 1
ATOM 612 C CA . ASN A 1 83 ? -7.988 9.283 7.304 1.00 95.88 83 ASN A CA 1
ATOM 613 C C . ASN A 1 83 ? -6.938 8.186 7.057 1.00 95.88 83 ASN A C 1
ATOM 615 O O . ASN A 1 83 ? -6.873 7.222 7.825 1.00 95.88 83 ASN A O 1
ATOM 619 N N . ALA A 1 84 ? -6.101 8.331 6.029 1.00 96.69 84 ALA A N 1
ATOM 620 C CA . ALA A 1 84 ? -5.071 7.363 5.696 1.00 96.69 84 ALA A CA 1
ATOM 621 C C . ALA A 1 84 ? -3.952 7.358 6.746 1.00 96.69 84 ALA A C 1
ATOM 623 O O . ALA A 1 84 ? -3.237 8.341 6.936 1.00 96.69 84 ALA A O 1
ATOM 624 N N . LYS A 1 85 ? -3.773 6.213 7.408 1.00 96.62 85 LYS A N 1
ATOM 625 C CA . LYS A 1 85 ? -2.678 5.973 8.368 1.00 96.62 85 LYS A CA 1
ATOM 626 C C . LYS A 1 85 ? -1.538 5.155 7.771 1.00 96.62 85 LYS A C 1
ATOM 628 O O . LYS A 1 85 ? -0.483 5.027 8.387 1.00 96.62 85 LYS A O 1
ATOM 633 N N . TYR A 1 86 ? -1.773 4.571 6.601 1.00 97.69 86 TYR A N 1
ATOM 634 C CA . TYR A 1 86 ? -0.883 3.626 5.953 1.00 97.69 86 TYR A CA 1
ATOM 635 C C . TYR A 1 86 ? -0.664 4.024 4.500 1.00 97.69 86 TYR A C 1
ATOM 637 O O . TYR A 1 86 ? -1.390 4.844 3.934 1.00 97.69 86 TYR A O 1
ATOM 645 N N . VAL A 1 87 ? 0.339 3.402 3.894 1.00 96.56 87 VAL A N 1
ATOM 646 C CA . VAL A 1 87 ? 0.604 3.501 2.465 1.00 96.56 87 VAL A CA 1
ATOM 647 C C . VAL A 1 87 ? 0.810 2.109 1.889 1.00 96.56 87 VAL A C 1
ATOM 649 O O . VAL A 1 87 ? 1.287 1.211 2.583 1.00 96.56 87 VAL A O 1
ATOM 652 N N . VAL A 1 88 ? 0.467 1.935 0.618 1.00 95.56 88 VAL A N 1
ATOM 653 C CA . VAL A 1 88 ? 0.764 0.725 -0.155 1.00 95.56 88 VAL A CA 1
ATOM 654 C C . VAL A 1 88 ? 1.700 1.113 -1.289 1.00 95.56 88 VAL A C 1
ATOM 656 O O . VAL A 1 88 ? 1.419 2.052 -2.030 1.00 95.56 88 VAL A O 1
ATOM 659 N N . LYS A 1 89 ? 2.812 0.392 -1.425 1.00 94.38 89 LYS A N 1
ATOM 660 C CA . LYS A 1 89 ? 3.732 0.510 -2.558 1.00 94.38 89 LYS A CA 1
ATOM 661 C C . LYS A 1 89 ? 3.479 -0.651 -3.515 1.00 94.38 89 LYS A C 1
ATOM 663 O O . LYS A 1 89 ? 3.488 -1.802 -3.083 1.00 94.38 89 LYS A O 1
ATOM 668 N N . ILE A 1 90 ? 3.251 -0.352 -4.791 1.00 91.94 90 ILE A N 1
ATOM 669 C CA . ILE A 1 90 ? 2.998 -1.356 -5.830 1.00 91.94 90 ILE A CA 1
ATOM 670 C C . ILE A 1 90 ? 4.092 -1.256 -6.893 1.00 91.94 90 ILE A C 1
ATOM 672 O O . ILE A 1 90 ? 4.337 -0.183 -7.446 1.00 91.94 90 ILE A O 1
ATOM 676 N N . GLU A 1 91 ? 4.736 -2.387 -7.181 1.00 90.62 91 GLU A N 1
ATOM 677 C CA . GLU A 1 91 ? 5.736 -2.535 -8.242 1.00 90.62 91 GLU A CA 1
ATOM 678 C C . GLU A 1 91 ? 5.317 -3.656 -9.210 1.00 90.62 91 GLU A C 1
ATOM 680 O O . GLU A 1 91 ? 4.648 -4.608 -8.790 1.00 90.62 91 GLU A O 1
ATOM 685 N N . PRO A 1 92 ? 5.714 -3.598 -10.495 1.00 87.19 92 PRO A N 1
ATOM 686 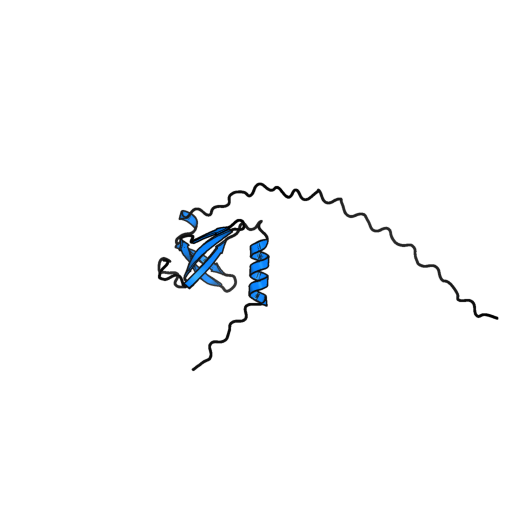C CA . PRO A 1 92 ? 5.613 -4.749 -11.386 1.00 87.19 92 PRO A CA 1
ATOM 687 C C . PRO A 1 92 ? 6.334 -5.961 -10.794 1.00 87.19 92 PRO A C 1
ATOM 689 O O . PRO A 1 92 ? 7.441 -5.831 -10.284 1.00 87.19 92 PRO A O 1
ATOM 692 N N . HIS A 1 93 ? 5.766 -7.159 -10.932 1.00 79.56 93 HIS A N 1
ATOM 693 C CA . HIS A 1 93 ? 6.378 -8.384 -10.396 1.00 79.56 93 HIS A CA 1
ATOM 694 C C . HIS A 1 93 ? 7.766 -8.690 -10.994 1.00 79.56 93 HIS A C 1
ATOM 696 O O . HIS A 1 93 ? 8.590 -9.352 -10.372 1.00 79.56 93 HIS A O 1
ATOM 702 N N . SER A 1 94 ? 8.049 -8.205 -12.206 1.00 82.38 94 SER A N 1
ATOM 703 C CA . SER A 1 94 ? 9.375 -8.300 -12.827 1.00 82.38 94 SER A CA 1
ATOM 704 C C . SER A 1 94 ? 10.422 -7.380 -12.184 1.00 82.38 94 SER A C 1
ATOM 706 O O . SER A 1 94 ? 11.589 -7.447 -12.565 1.00 82.38 94 SER A O 1
ATOM 708 N N . ASN A 1 95 ? 10.025 -6.506 -11.253 1.00 76.50 95 ASN A N 1
ATOM 709 C CA . ASN A 1 95 ? 10.903 -5.570 -10.567 1.00 76.50 95 ASN A CA 1
ATOM 710 C C . ASN A 1 95 ? 11.389 -6.149 -9.225 1.00 76.50 95 ASN A C 1
ATOM 712 O O . ASN A 1 95 ? 10.603 -6.603 -8.398 1.00 76.50 95 ASN A O 1
ATOM 716 N N . GLY A 1 96 ? 12.707 -6.154 -9.016 1.00 82.94 96 GLY A N 1
ATOM 717 C CA . GLY A 1 96 ? 13.351 -6.743 -7.833 1.00 82.94 96 GLY A CA 1
ATOM 718 C C . GLY A 1 96 ? 13.390 -5.901 -6.538 1.00 82.94 96 GLY A C 1
ATOM 719 O O . GLY A 1 96 ? 13.430 -6.507 -5.466 1.00 82.94 96 GLY A O 1
ATOM 720 N N . PRO A 1 97 ? 13.403 -4.551 -6.555 1.00 92.94 97 PRO A N 1
ATOM 721 C CA . PRO A 1 97 ? 13.600 -3.746 -5.344 1.00 92.94 97 PRO A CA 1
ATOM 722 C C . PRO A 1 97 ? 12.561 -3.941 -4.234 1.00 92.94 97 PRO A C 1
ATOM 724 O O . PRO A 1 97 ? 12.966 -4.080 -3.081 1.00 92.94 97 PRO A O 1
ATOM 727 N N . LEU A 1 98 ? 11.257 -4.032 -4.535 1.00 91.38 98 LEU A N 1
ATOM 728 C CA . LEU A 1 98 ? 10.241 -4.276 -3.496 1.00 91.38 98 LEU A CA 1
ATOM 729 C C . LEU A 1 98 ? 10.477 -5.583 -2.728 1.00 91.38 98 LEU A C 1
ATOM 731 O O . LEU A 1 98 ? 10.267 -5.633 -1.517 1.00 91.38 98 LEU A O 1
ATOM 735 N N . PHE A 1 99 ? 10.958 -6.632 -3.402 1.00 90.50 99 PHE A N 1
ATOM 736 C CA . PHE A 1 99 ? 11.300 -7.894 -2.743 1.00 90.50 99 PHE A CA 1
ATOM 737 C C . PHE A 1 99 ? 12.407 -7.698 -1.697 1.00 90.50 99 PHE A C 1
ATOM 739 O O . PHE A 1 99 ? 12.302 -8.191 -0.571 1.00 90.50 99 PHE A O 1
ATOM 746 N N . VAL A 1 100 ? 13.444 -6.932 -2.047 1.00 93.06 100 VAL A N 1
ATOM 747 C CA . VAL A 1 100 ? 14.545 -6.600 -1.134 1.00 93.06 100 VAL A CA 1
ATOM 748 C C . VAL A 1 100 ? 14.045 -5.747 0.036 1.00 93.06 100 VAL A C 1
ATOM 750 O O . VAL A 1 100 ? 14.396 -6.022 1.183 1.00 93.06 100 VAL A O 1
ATOM 753 N N . GLU A 1 101 ? 13.200 -4.748 -0.227 1.00 92.88 101 GLU A N 1
ATOM 754 C CA . GLU A 1 101 ? 12.618 -3.877 0.803 1.00 92.88 101 GLU A CA 1
ATOM 755 C C . GLU A 1 101 ? 11.756 -4.653 1.806 1.00 92.88 101 GLU A C 1
ATOM 757 O O . GLU A 1 101 ? 11.944 -4.491 3.012 1.00 92.88 101 GLU A O 1
ATOM 762 N N . ILE A 1 102 ? 10.868 -5.541 1.338 1.00 92.38 102 ILE A N 1
ATOM 763 C CA . ILE A 1 102 ? 10.054 -6.407 2.205 1.00 92.38 102 ILE A CA 1
ATOM 764 C C . ILE A 1 102 ? 10.960 -7.256 3.099 1.00 92.38 102 ILE A C 1
ATOM 766 O O . ILE A 1 102 ? 10.753 -7.313 4.310 1.00 92.38 102 ILE A O 1
ATOM 770 N N . HIS A 1 103 ? 11.990 -7.887 2.528 1.00 91.94 103 HIS A N 1
ATOM 771 C CA . HIS A 1 103 ? 12.899 -8.731 3.302 1.00 91.94 103 HIS A CA 1
ATOM 772 C C . HIS A 1 103 ? 13.697 -7.921 4.336 1.00 91.94 103 HIS A C 1
ATOM 774 O O . HIS A 1 103 ? 13.901 -8.373 5.462 1.00 91.94 103 HIS A O 1
ATOM 780 N N . CYS A 1 104 ? 14.114 -6.701 3.988 1.00 93.94 104 CYS A N 1
ATOM 781 C CA . CYS A 1 104 ? 14.755 -5.783 4.925 1.00 93.94 104 CYS A CA 1
ATOM 782 C C . CYS A 1 104 ? 13.809 -5.410 6.077 1.00 93.94 104 CYS A C 1
ATOM 784 O O . CYS A 1 104 ? 14.175 -5.560 7.245 1.00 93.94 104 CYS A O 1
ATOM 786 N N . LEU A 1 105 ? 12.580 -4.983 5.767 1.00 92.44 105 LEU A N 1
ATOM 787 C CA . LEU A 1 105 ? 11.586 -4.578 6.762 1.00 92.44 105 LEU A CA 1
ATOM 788 C C . LEU A 1 105 ? 11.238 -5.724 7.715 1.00 92.44 105 LEU A C 1
ATOM 790 O O . LEU A 1 105 ? 11.296 -5.532 8.925 1.00 92.44 105 LEU A O 1
ATOM 794 N N . LEU A 1 106 ? 10.960 -6.925 7.204 1.00 90.12 106 LEU A N 1
ATOM 795 C CA . LEU A 1 106 ? 10.608 -8.079 8.040 1.00 90.12 106 LEU A CA 1
ATOM 796 C C . LEU A 1 106 ? 11.721 -8.473 9.024 1.00 90.12 106 LEU A C 1
ATOM 798 O O . LEU A 1 106 ? 11.431 -8.930 10.127 1.00 90.12 106 LEU A O 1
ATOM 802 N N . ASN A 1 107 ? 12.987 -8.278 8.647 1.00 92.31 107 ASN A N 1
ATOM 803 C CA . ASN A 1 107 ? 14.128 -8.659 9.479 1.00 92.31 107 ASN A CA 1
ATOM 804 C C . ASN A 1 107 ? 14.605 -7.552 10.431 1.00 92.31 107 ASN A C 1
ATOM 806 O O . ASN A 1 107 ? 15.263 -7.848 11.431 1.00 92.31 107 ASN A O 1
ATOM 810 N N . THR A 1 108 ? 14.317 -6.282 10.132 1.00 94.12 108 THR A N 1
ATOM 811 C CA . THR A 1 108 ? 14.877 -5.136 10.873 1.00 94.12 108 THR A CA 1
ATOM 812 C C . THR A 1 108 ? 13.829 -4.337 11.643 1.00 94.12 108 THR A C 1
ATOM 814 O O . THR A 1 108 ? 14.129 -3.824 12.724 1.00 94.12 108 THR A O 1
ATOM 817 N N . ALA A 1 109 ? 12.591 -4.264 11.148 1.00 85.44 109 ALA A N 1
ATOM 818 C CA . ALA A 1 109 ? 11.517 -3.505 11.772 1.00 85.44 109 ALA A CA 1
ATOM 819 C C . ALA A 1 109 ? 10.841 -4.336 12.871 1.00 85.44 109 ALA A C 1
ATOM 821 O O . ALA A 1 109 ? 9.792 -4.950 12.681 1.00 85.44 109 ALA A O 1
ATOM 822 N N . LYS A 1 110 ? 11.451 -4.359 14.060 1.00 78.06 110 LYS A N 1
ATOM 823 C CA . LYS A 1 110 ? 10.796 -4.896 15.258 1.00 78.06 110 LYS A CA 1
ATOM 824 C C . LYS A 1 110 ? 9.698 -3.923 15.697 1.00 78.06 110 LYS A C 1
ATOM 826 O O . LYS A 1 110 ? 9.983 -2.729 15.801 1.00 78.06 110 LYS A O 1
ATOM 831 N N . PRO A 1 111 ? 8.477 -4.391 16.009 1.00 68.94 111 PRO A N 1
ATOM 832 C CA . PRO A 1 111 ? 7.475 -3.536 16.623 1.00 68.94 111 PRO A CA 1
ATOM 833 C C . PRO A 1 111 ? 8.026 -3.030 17.956 1.00 68.94 111 PRO A C 1
ATOM 835 O O . PRO A 1 111 ? 8.247 -3.819 18.878 1.00 68.94 111 PRO A O 1
ATOM 838 N N . THR A 1 112 ? 8.279 -1.728 18.070 1.00 62.31 112 THR A N 1
ATOM 839 C CA . THR A 1 112 ? 8.545 -1.117 19.372 1.00 62.31 112 THR A CA 1
ATOM 840 C C . THR A 1 112 ? 7.279 -1.316 20.194 1.00 62.31 112 THR A C 1
ATOM 842 O O . THR A 1 112 ? 6.218 -0.803 19.837 1.00 62.31 112 THR A O 1
ATOM 845 N N . GLY A 1 113 ? 7.360 -2.174 21.213 1.00 55.12 113 GLY A N 1
ATOM 846 C CA . GLY A 1 113 ? 6.202 -2.626 21.974 1.00 55.12 113 GLY A CA 1
ATOM 847 C C . GLY A 1 113 ? 5.346 -1.457 22.453 1.00 55.12 113 GLY A C 1
ATOM 848 O O . GLY A 1 113 ? 5.868 -0.434 22.899 1.00 55.12 113 GLY A O 1
ATOM 849 N N . ARG A 1 114 ? 4.019 -1.621 22.389 1.00 54.59 114 ARG A N 1
ATOM 850 C CA . ARG A 1 114 ? 3.117 -0.814 23.212 1.00 54.59 114 ARG A CA 1
ATOM 851 C C . ARG A 1 114 ? 3.544 -1.049 24.658 1.00 54.59 114 ARG A C 1
ATOM 853 O O . ARG A 1 114 ? 3.365 -2.151 25.170 1.00 54.59 114 ARG A O 1
ATOM 860 N N . CYS A 1 115 ? 4.148 -0.042 25.280 1.00 44.16 115 CYS A N 1
ATOM 861 C CA . CYS A 1 115 ? 4.265 0.009 26.727 1.00 44.16 115 CYS A CA 1
ATOM 862 C C . CYS A 1 115 ? 2.826 -0.008 27.261 1.00 44.16 115 CYS A C 1
ATOM 864 O O . CYS A 1 115 ? 2.065 0.926 27.008 1.00 44.16 115 CYS A O 1
ATOM 866 N N . GLY A 1 116 ? 2.419 -1.144 27.825 1.00 51.19 116 GLY A N 1
ATOM 867 C CA . GLY A 1 116 ? 1.099 -1.321 28.412 1.00 51.19 116 GLY A CA 1
ATOM 868 C C . GLY A 1 116 ? 0.968 -0.470 29.670 1.00 51.19 116 GLY A C 1
ATOM 869 O O . GLY A 1 116 ? 1.900 -0.417 30.471 1.00 51.19 116 GLY A O 1
ATOM 870 N N . ASN A 1 117 ? -0.184 0.194 29.779 1.00 40.03 117 ASN A N 1
ATOM 871 C CA . ASN A 1 117 ? -0.730 0.735 31.023 1.00 40.03 117 ASN A CA 1
ATOM 872 C C . ASN A 1 117 ? -0.981 -0.375 32.047 1.00 40.03 117 ASN A C 1
ATOM 874 O O . ASN A 1 117 ? -1.350 -1.490 31.604 1.00 40.03 117 ASN A O 1
#

Sequence (117 aa):
MKHGPSNAAPPPATAAAAAPAREPYSPNISVSEFTLSKEFVDGTKLMDLTLKQWRIGKPIGKGSFGEIFLASDDIDTPVTSENAKYVVKIEPHSNGPLFVEIHCLLNTAKPTGRCGN

Organism: Anopheles coluzzii (NCBI:txid1518534)

Radius of gyration: 26.79 Å; chains: 1; bounding box: 86×54×54 Å

InterPro domains:
  IPR011009 Protein kinase-like domain superfamily [SSF56112] (51-102)
  IPR017441 Protein kinase, ATP binding site [PS00107] (60-89)

Foldseek 3Di:
DDDDDDDDDDDDDDDDDDDPDDDDDDPDPPLPPDDDPQVVQFLDWDADPVRQIKGWHAWDDADSFWTKTFIDSPSVDGGDPVHGPDIDTDGPPVGDPVVVVVVCCVVPVDPPDDPDD